Protein AF-A0A699W3W2-F1 (afdb_monomer_lite)

pLDDT: mean 97.03, std 2.81, range [76.25, 98.75]

Structure (mmCIF, N/CA/C/O backbone):
data_AF-A0A699W3W2-F1
#
_entry.id   AF-A0A699W3W2-F1
#
loop_
_atom_site.group_PDB
_atom_site.id
_atom_site.type_symbol
_atom_site.label_atom_id
_atom_site.label_alt_id
_atom_site.label_comp_id
_atom_site.label_asym_id
_atom_site.label_entity_id
_atom_site.label_seq_id
_atom_site.pdbx_PDB_ins_code
_atom_site.Cartn_x
_atom_site.Cartn_y
_atom_site.Cartn_z
_atom_site.occupancy
_atom_site.B_iso_or_equiv
_atom_site.auth_seq_id
_atom_site.auth_comp_id
_atom_site.auth_asym_id
_atom_site.auth_atom_id
_atom_site.pdbx_PDB_model_num
ATOM 1 N N . MET A 1 1 ? -7.289 -6.407 4.106 1.00 94.69 1 MET A N 1
ATOM 2 C CA . MET A 1 1 ? -7.413 -6.173 5.568 1.00 94.69 1 MET A CA 1
ATOM 3 C C . MET A 1 1 ? -8.757 -5.517 5.859 1.00 94.69 1 MET A C 1
ATOM 5 O O . MET A 1 1 ? -9.139 -4.649 5.090 1.00 94.69 1 MET A O 1
ATOM 9 N N . TYR A 1 2 ? -9.471 -5.882 6.929 1.00 97.38 2 TYR A N 1
ATOM 10 C CA . TYR A 1 2 ? -10.610 -5.083 7.412 1.00 97.38 2 TYR A CA 1
ATOM 11 C C . TYR A 1 2 ? -10.111 -3.973 8.347 1.00 97.38 2 TYR A C 1
ATOM 13 O O . TYR A 1 2 ? -9.400 -4.268 9.304 1.00 97.38 2 TYR A O 1
ATOM 21 N N . SER A 1 3 ? -10.452 -2.715 8.062 1.00 97.75 3 SER A N 1
ATOM 22 C CA . SER A 1 3 ? -10.135 -1.568 8.917 1.00 97.75 3 SER A CA 1
ATOM 23 C C . SER A 1 3 ? -11.235 -1.377 9.954 1.00 97.75 3 SER A C 1
ATOM 25 O O . SER A 1 3 ? -12.368 -1.037 9.613 1.00 97.75 3 SER A O 1
ATOM 27 N N . GLN A 1 4 ? -10.882 -1.532 11.227 1.00 97.44 4 GLN A N 1
ATOM 28 C CA . GLN A 1 4 ? -11.762 -1.267 12.363 1.00 97.44 4 GLN A CA 1
ATOM 29 C C . GLN A 1 4 ? -12.083 0.222 12.484 1.00 97.44 4 GLN A C 1
ATOM 31 O O . GLN A 1 4 ? -13.189 0.582 12.876 1.00 97.44 4 GLN A O 1
ATOM 36 N N . LYS A 1 5 ? -11.138 1.097 12.115 1.00 97.00 5 LYS A N 1
ATOM 37 C CA . LYS A 1 5 ? -11.355 2.549 12.120 1.00 97.00 5 LYS A CA 1
ATOM 38 C C . LYS A 1 5 ? -12.466 2.969 11.153 1.00 97.00 5 LYS A C 1
ATOM 40 O O . LYS A 1 5 ? -13.273 3.826 11.494 1.00 97.00 5 LYS A O 1
ATOM 45 N N . ASN A 1 6 ? -12.478 2.387 9.952 1.00 97.00 6 ASN A N 1
ATOM 46 C CA . ASN A 1 6 ? -13.324 2.850 8.850 1.00 97.00 6 ASN A CA 1
ATOM 47 C C . ASN A 1 6 ? -14.528 1.936 8.571 1.00 97.00 6 ASN A C 1
ATOM 49 O O . ASN A 1 6 ? -15.383 2.303 7.769 1.00 97.00 6 ASN A O 1
ATOM 53 N N . GLY A 1 7 ? -14.583 0.749 9.183 1.00 98.00 7 GLY A N 1
ATOM 54 C CA . GLY A 1 7 ? -15.659 -0.220 8.982 1.00 98.00 7 GLY A CA 1
ATOM 55 C C . GLY A 1 7 ? -15.717 -0.793 7.561 1.00 98.00 7 GLY A C 1
ATOM 56 O O . GLY A 1 7 ? -16.804 -0.995 7.026 1.00 98.00 7 GLY A O 1
ATOM 57 N N . LYS A 1 8 ? -14.561 -0.976 6.908 1.00 98.44 8 LYS A N 1
ATOM 58 C CA . LYS A 1 8 ? -14.459 -1.422 5.506 1.00 98.44 8 LYS A CA 1
ATOM 59 C C . LYS A 1 8 ? -13.279 -2.353 5.286 1.00 98.44 8 LYS A C 1
ATOM 61 O O . LYS A 1 8 ? -12.254 -2.253 5.961 1.00 98.44 8 LYS A O 1
ATOM 66 N N . PHE A 1 9 ? -13.386 -3.203 4.275 1.00 98.69 9 PHE A N 1
ATOM 67 C CA . PHE A 1 9 ? -12.261 -3.945 3.728 1.00 98.69 9 PHE A CA 1
ATOM 68 C C . PHE A 1 9 ? -11.401 -3.040 2.856 1.00 98.69 9 PHE A C 1
ATOM 70 O O . PHE A 1 9 ? -11.917 -2.195 2.134 1.00 98.69 9 PHE A O 1
ATOM 77 N N . TYR A 1 10 ? -10.091 -3.245 2.914 1.00 98.62 10 TYR A N 1
ATOM 78 C CA . TYR A 1 10 ? -9.104 -2.589 2.073 1.00 98.62 10 TYR A CA 1
ATOM 79 C C . TYR A 1 10 ? -8.197 -3.612 1.390 1.00 98.62 10 TYR A C 1
ATOM 81 O O . TYR A 1 10 ? -7.762 -4.593 2.012 1.00 98.62 10 TYR A O 1
ATOM 89 N N . LEU A 1 11 ? -7.895 -3.337 0.124 1.00 98.56 11 LEU A N 1
ATOM 90 C CA . LEU A 1 11 ? -6.975 -4.071 -0.735 1.00 98.56 11 LEU A CA 1
ATOM 91 C C . LEU A 1 11 ? -5.865 -3.129 -1.215 1.00 98.56 11 LEU A C 1
ATOM 93 O O . LEU A 1 11 ? -6.134 -1.999 -1.622 1.00 98.56 11 LEU A O 1
ATOM 97 N N . TYR A 1 12 ? -4.630 -3.624 -1.182 1.00 98.38 12 TYR A N 1
ATOM 98 C CA . TYR A 1 12 ? -3.421 -2.884 -1.546 1.00 98.38 12 TYR A CA 1
ATOM 99 C C . TYR A 1 12 ? -2.617 -3.738 -2.534 1.00 98.38 12 TYR A C 1
ATOM 101 O O . TYR A 1 12 ? -1.857 -4.605 -2.107 1.00 98.38 12 TYR A O 1
ATOM 109 N N . PRO A 1 13 ? -2.847 -3.605 -3.849 1.00 98.00 13 PRO A N 1
ATOM 110 C CA . PRO A 1 13 ? -2.185 -4.441 -4.841 1.00 98.00 13 PRO A CA 1
ATOM 111 C C . PRO A 1 13 ? -0.894 -3.804 -5.370 1.00 98.00 13 PRO A C 1
ATOM 113 O O . PRO A 1 13 ? -0.678 -2.594 -5.275 1.00 98.00 13 PRO A O 1
ATOM 116 N N . THR A 1 14 ? -0.066 -4.623 -6.023 1.00 97.94 14 THR A N 1
ATOM 117 C CA . THR A 1 14 ? 0.872 -4.120 -7.036 1.00 97.94 14 THR A CA 1
ATOM 118 C C . THR A 1 14 ? 0.071 -3.481 -8.173 1.00 97.94 14 THR A C 1
ATOM 120 O O . THR A 1 14 ? -0.878 -4.085 -8.674 1.00 97.94 14 THR A O 1
ATOM 123 N N . SER A 1 15 ? 0.468 -2.287 -8.613 1.00 97.62 15 SER A N 1
ATOM 124 C CA . SER A 1 15 ? -0.083 -1.678 -9.829 1.00 97.62 15 SER A CA 1
ATOM 125 C C . 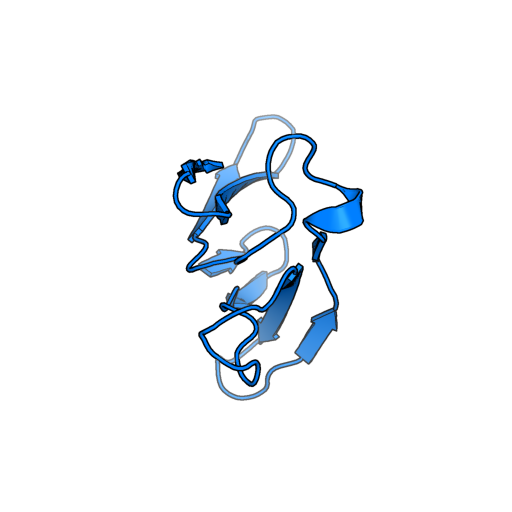SER A 1 15 ? 0.529 -2.361 -11.058 1.00 97.62 15 SER A C 1
ATOM 127 O O . SER A 1 15 ? 1.631 -2.008 -11.480 1.00 97.62 15 SER A O 1
ATOM 129 N N . ASP A 1 16 ? -0.155 -3.379 -11.581 1.00 95.25 16 ASP A N 1
ATOM 130 C CA . ASP A 1 16 ? 0.276 -4.154 -12.754 1.00 95.25 16 ASP A CA 1
ATOM 131 C C . ASP A 1 16 ? -0.105 -3.473 -14.091 1.00 95.25 16 ASP A C 1
ATOM 133 O O . ASP A 1 16 ? -0.666 -2.377 -14.102 1.00 95.25 16 ASP A O 1
ATOM 137 N N . GLY A 1 17 ? 0.218 -4.101 -15.227 1.00 96.62 17 GLY A N 1
ATOM 138 C CA . GLY A 1 17 ? -0.037 -3.577 -16.579 1.00 96.62 17 GLY A CA 1
ATOM 139 C C . GLY A 1 17 ? 1.151 -2.832 -17.196 1.00 96.62 17 GLY A C 1
ATOM 140 O O . GLY A 1 17 ? 1.025 -2.220 -18.255 1.00 96.62 17 GLY A O 1
ATOM 141 N N . PHE A 1 18 ? 2.319 -2.902 -16.555 1.00 96.25 18 PHE A N 1
ATOM 142 C CA . PHE A 1 18 ? 3.569 -2.306 -17.022 1.00 96.25 18 PHE A CA 1
ATOM 143 C C . PHE A 1 18 ? 4.569 -3.409 -17.372 1.00 96.25 18 PHE A C 1
ATOM 145 O O . PHE A 1 18 ? 4.725 -4.364 -16.610 1.00 96.25 18 PHE A O 1
ATOM 152 N N . ASN A 1 19 ? 5.289 -3.268 -18.491 1.00 97.12 19 ASN A N 1
ATOM 153 C CA . ASN A 1 19 ? 6.267 -4.271 -18.922 1.00 97.12 19 ASN A CA 1
ATOM 154 C C . ASN A 1 19 ? 7.287 -4.567 -17.805 1.00 97.12 19 ASN A C 1
ATOM 156 O O . ASN A 1 19 ? 7.812 -3.639 -17.182 1.00 97.12 19 ASN A O 1
ATOM 160 N N . GLY A 1 20 ? 7.542 -5.850 -17.538 1.00 95.06 20 GLY A N 1
ATOM 161 C CA . GLY A 1 20 ? 8.441 -6.298 -16.470 1.00 95.06 20 GLY A CA 1
ATOM 162 C C . GLY A 1 20 ? 8.012 -5.883 -15.058 1.00 95.06 20 GLY A C 1
ATOM 163 O O . GLY A 1 20 ? 8.879 -5.630 -14.222 1.00 95.06 20 GLY A O 1
ATOM 164 N N . TRP A 1 21 ? 6.704 -5.747 -14.802 1.00 96.56 21 TRP A N 1
ATOM 165 C CA . TRP A 1 21 ? 6.151 -5.293 -13.518 1.00 96.56 21 TRP A CA 1
ATOM 166 C C . TRP A 1 21 ? 6.796 -3.982 -13.043 1.00 96.56 21 TRP A C 1
ATOM 168 O O . TRP A 1 21 ? 7.189 -3.826 -11.889 1.00 96.56 21 TRP A O 1
ATOM 178 N N . SER A 1 22 ? 6.968 -3.024 -13.952 1.00 97.06 22 SER A N 1
ATOM 179 C CA . SER A 1 22 ? 7.727 -1.791 -13.694 1.00 97.06 22 SER A CA 1
ATOM 180 C C . SER A 1 22 ? 6.939 -0.664 -13.014 1.00 97.06 22 SER A C 1
ATOM 182 O O . SER A 1 22 ? 7.466 0.441 -12.886 1.00 97.06 22 SER A O 1
ATOM 184 N N . GLY A 1 23 ? 5.720 -0.930 -12.530 1.00 97.50 23 GLY A N 1
ATOM 185 C CA . GLY A 1 23 ? 4.904 0.039 -11.793 1.00 97.50 23 GLY A CA 1
ATOM 186 C C . GLY A 1 23 ? 5.657 0.690 -10.623 1.00 97.50 23 GLY A C 1
ATOM 187 O O . GLY A 1 23 ? 6.504 0.067 -9.978 1.00 97.50 23 GLY A O 1
ATOM 188 N N . THR A 1 24 ? 5.372 1.965 -10.353 1.00 98.25 24 THR A N 1
ATOM 189 C CA . THR A 1 24 ? 6.145 2.798 -9.409 1.00 98.25 24 THR A CA 1
ATOM 190 C C . THR A 1 24 ? 5.317 3.378 -8.268 1.00 98.25 24 THR A C 1
ATOM 192 O O . THR A 1 24 ? 5.816 4.210 -7.516 1.00 98.25 24 THR A O 1
ATOM 195 N N . TYR A 1 25 ? 4.059 2.973 -8.133 1.00 98.44 25 TYR A N 1
ATOM 196 C CA . TYR A 1 25 ? 3.148 3.488 -7.119 1.00 98.44 25 TYR A CA 1
ATOM 197 C C . TYR A 1 25 ? 2.192 2.397 -6.634 1.00 98.44 25 TYR A C 1
ATOM 199 O O . TYR A 1 25 ? 1.906 1.434 -7.353 1.00 98.44 25 TYR A O 1
ATOM 207 N N . PHE A 1 26 ? 1.653 2.584 -5.434 1.00 98.50 26 PHE A N 1
ATOM 208 C CA . PHE A 1 26 ? 0.610 1.741 -4.861 1.00 98.50 26 PHE A CA 1
ATOM 209 C C . PHE A 1 26 ? -0.713 2.490 -4.784 1.00 98.50 26 PHE A C 1
ATOM 211 O O . PHE A 1 26 ? -0.754 3.672 -4.430 1.00 98.50 26 PHE A O 1
ATOM 218 N N . LYS A 1 27 ? -1.803 1.779 -5.074 1.00 98.50 27 LYS A N 1
ATOM 219 C CA . LYS A 1 27 ? -3.170 2.258 -4.853 1.00 98.50 27 LYS A CA 1
ATOM 220 C C . LYS A 1 27 ? -3.806 1.538 -3.675 1.00 98.50 27 LYS A C 1
ATOM 222 O O . LYS A 1 27 ? -3.389 0.438 -3.315 1.00 98.50 27 LYS A O 1
ATOM 227 N N . ALA A 1 28 ? -4.842 2.146 -3.115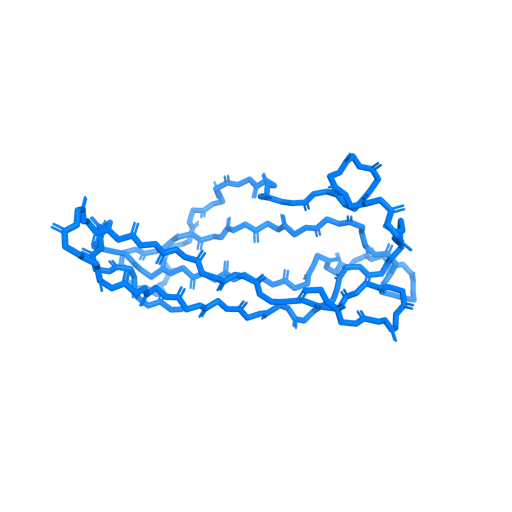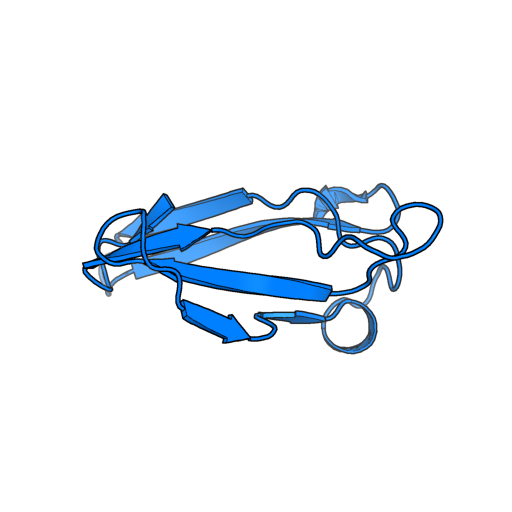 1.00 98.56 28 ALA A N 1
ATOM 228 C CA . ALA A 1 28 ? -5.746 1.473 -2.198 1.00 98.56 28 ALA A CA 1
ATOM 229 C C . ALA A 1 28 ? -7.132 1.346 -2.826 1.00 98.56 28 ALA A C 1
ATOM 231 O O . ALA A 1 28 ? -7.607 2.244 -3.518 1.00 98.56 28 ALA A O 1
ATOM 232 N N . PHE A 1 29 ? -7.794 0.235 -2.533 1.00 98.75 29 PHE A N 1
ATOM 233 C CA . PHE A 1 29 ? -9.192 0.014 -2.871 1.00 98.75 29 PHE A CA 1
ATOM 234 C C . PHE A 1 29 ? -9.943 -0.333 -1.596 1.00 98.75 29 PHE A C 1
ATOM 236 O O . PHE A 1 29 ? -9.419 -1.090 -0.778 1.00 98.75 29 PHE A O 1
ATOM 243 N N . SER A 1 30 ? -11.150 0.198 -1.417 1.00 98.75 30 SER A N 1
ATOM 244 C CA . SER A 1 30 ? -11.998 -0.110 -0.266 1.00 98.75 30 SER A CA 1
ATOM 245 C C . SER A 1 30 ? -13.307 -0.765 -0.688 1.00 98.75 30 SER A C 1
ATOM 247 O O . SER A 1 30 ? -13.823 -0.506 -1.771 1.00 98.75 30 SER A O 1
ATOM 249 N N . SER A 1 31 ? -13.853 -1.627 0.162 1.00 98.75 31 SER A N 1
ATOM 250 C CA . SER A 1 31 ? -15.124 -2.301 -0.084 1.00 98.75 31 SER A CA 1
ATOM 251 C C . SER A 1 31 ? -15.894 -2.497 1.223 1.00 98.75 31 SER A C 1
ATOM 253 O O . SER A 1 31 ? -15.286 -2.859 2.235 1.00 98.75 31 SER A O 1
ATOM 255 N N . PRO A 1 32 ? -17.218 -2.263 1.244 1.00 98.44 32 PRO A N 1
ATOM 256 C CA . PRO A 1 32 ? -18.046 -2.611 2.393 1.00 98.44 32 PRO A CA 1
ATOM 257 C C . PRO A 1 32 ? -18.372 -4.114 2.454 1.00 98.44 32 PRO A C 1
ATOM 259 O O . PRO A 1 32 ? -18.690 -4.612 3.528 1.00 98.44 32 PRO A O 1
ATOM 262 N N . ASP A 1 33 ? -18.295 -4.833 1.330 1.00 98.25 33 ASP A N 1
ATOM 263 C CA . ASP A 1 33 ? -18.911 -6.158 1.154 1.00 98.25 33 ASP A CA 1
ATOM 264 C C . ASP A 1 33 ? -18.031 -7.185 0.415 1.00 98.25 33 ASP A C 1
ATOM 266 O O . ASP A 1 33 ? -18.494 -8.283 0.124 1.00 98.25 33 ASP A O 1
ATOM 270 N N . LEU A 1 34 ? -16.768 -6.849 0.123 1.00 98.38 34 LEU A N 1
ATOM 271 C CA . LEU A 1 34 ? -15.810 -7.635 -0.675 1.00 98.38 34 LEU A CA 1
ATOM 272 C C . LEU A 1 34 ? -16.185 -7.822 -2.157 1.00 98.38 34 LEU A C 1
ATOM 274 O O . LEU A 1 34 ? -15.423 -8.451 -2.894 1.00 98.38 34 LEU A O 1
ATOM 278 N N . VAL A 1 35 ? -17.297 -7.245 -2.616 1.00 98.31 35 VAL A N 1
ATOM 279 C CA . VAL A 1 35 ? -17.801 -7.374 -3.991 1.00 98.31 35 VAL A CA 1
ATOM 280 C C . VAL A 1 35 ? -17.664 -6.052 -4.736 1.00 98.31 35 VAL A C 1
ATOM 282 O O . VAL A 1 35 ? -17.089 -6.003 -5.822 1.00 98.31 35 VAL A O 1
ATOM 285 N N . HIS A 1 36 ? -18.144 -4.963 -4.140 1.00 98.38 36 HIS A N 1
ATOM 286 C CA . HIS A 1 36 ? -18.104 -3.634 -4.733 1.00 98.38 36 HIS A CA 1
ATOM 287 C C . HIS A 1 36 ? -16.887 -2.879 -4.217 1.00 98.38 36 HIS A C 1
ATOM 289 O O . HIS A 1 36 ? -16.780 -2.581 -3.025 1.00 98.38 36 HIS A O 1
ATOM 295 N N . TRP A 1 37 ? -15.967 -2.561 -5.124 1.00 98.75 37 TRP A N 1
ATOM 296 C CA . TRP A 1 37 ? -14.703 -1.917 -4.790 1.00 98.75 37 TRP A CA 1
ATOM 297 C C . TRP A 1 37 ? -14.687 -0.468 -5.262 1.00 98.75 37 TRP A C 1
ATOM 299 O O . TRP A 1 37 ? -14.955 -0.166 -6.423 1.00 98.75 37 TRP A O 1
ATOM 309 N N . LYS A 1 38 ? -14.337 0.431 -4.345 1.00 98.75 38 LYS A N 1
ATOM 310 C CA . LYS A 1 38 ? -14.052 1.834 -4.613 1.00 98.75 38 LYS A CA 1
ATOM 311 C C . LYS A 1 38 ? -12.545 2.023 -4.718 1.00 98.75 38 LYS A C 1
ATOM 313 O O . LYS A 1 38 ? -11.803 1.605 -3.834 1.00 98.75 38 LYS A O 1
ATOM 318 N N . ASP A 1 39 ? -12.113 2.699 -5.770 1.00 98.44 39 ASP A N 1
ATOM 319 C CA . ASP A 1 39 ? -10.747 3.196 -5.907 1.00 98.44 39 ASP A CA 1
ATOM 320 C C . ASP A 1 39 ? -10.529 4.396 -4.968 1.00 98.44 39 ASP A C 1
ATOM 322 O O . ASP A 1 39 ? -11.230 5.405 -5.070 1.00 98.44 39 ASP A O 1
ATOM 326 N N . GLU A 1 40 ? -9.589 4.274 -4.029 1.00 98.44 40 GLU A N 1
ATOM 327 C CA . GLU A 1 40 ? -9.220 5.344 -3.089 1.00 98.44 40 GLU A CA 1
ATOM 328 C C . GLU A 1 40 ? -7.995 6.143 -3.570 1.00 98.44 40 GLU A C 1
ATOM 330 O O . GLU A 1 40 ? -7.538 7.054 -2.882 1.00 98.44 40 GLU A O 1
ATOM 335 N N . GLY A 1 41 ? -7.474 5.834 -4.762 1.00 98.56 41 GLY A N 1
ATOM 336 C CA . GLY A 1 41 ? -6.359 6.540 -5.379 1.00 98.56 41 GLY A CA 1
ATOM 337 C C . GLY A 1 41 ? -4.980 6.029 -4.961 1.00 98.56 41 GLY A C 1
ATOM 338 O O . GLY A 1 41 ? -4.822 4.952 -4.381 1.00 98.56 41 GLY A O 1
ATOM 339 N N . VAL A 1 42 ? -3.956 6.803 -5.332 1.00 98.50 42 VAL A N 1
ATOM 340 C CA . VAL A 1 42 ? -2.546 6.516 -5.031 1.00 98.50 42 VAL A CA 1
ATOM 341 C C . VAL A 1 42 ? -2.253 6.873 -3.578 1.00 98.50 42 VAL A C 1
ATOM 343 O O . VAL A 1 42 ? -2.521 7.993 -3.154 1.00 98.50 42 VAL A O 1
ATOM 346 N N . ILE A 1 43 ? -1.681 5.926 -2.835 1.00 98.00 43 ILE A N 1
ATOM 347 C CA . ILE A 1 43 ? -1.337 6.099 -1.415 1.00 98.00 43 ILE A CA 1
ATOM 348 C C . ILE A 1 43 ? 0.168 6.241 -1.166 1.00 98.00 43 ILE A C 1
ATOM 350 O O . ILE A 1 43 ? 0.560 6.694 -0.095 1.00 98.00 43 ILE A O 1
ATOM 354 N N . LEU A 1 44 ? 0.996 5.824 -2.128 1.00 98.31 44 LEU A N 1
ATOM 355 C CA . LEU A 1 44 ? 2.453 5.932 -2.078 1.00 98.31 44 LEU A CA 1
ATOM 356 C C . LEU A 1 44 ? 3.011 5.887 -3.503 1.00 98.31 44 LEU A C 1
ATOM 358 O O . LEU A 1 44 ? 2.708 4.967 -4.265 1.00 98.31 44 LEU A O 1
ATOM 362 N N . ASP A 1 45 ? 3.836 6.866 -3.853 1.00 98.38 45 ASP A N 1
ATOM 363 C CA . ASP A 1 45 ? 4.491 7.034 -5.150 1.00 98.38 45 ASP A CA 1
ATOM 364 C C . ASP A 1 45 ? 6.016 7.003 -4.944 1.00 98.38 45 ASP A C 1
ATOM 366 O O . ASP A 1 45 ? 6.581 7.875 -4.290 1.00 98.38 45 ASP A O 1
ATOM 370 N N . LEU A 1 46 ? 6.713 5.988 -5.472 1.00 98.00 46 LEU A N 1
ATOM 371 C CA . LEU A 1 46 ? 8.155 5.823 -5.241 1.00 98.00 46 LEU A CA 1
ATOM 372 C C . LEU A 1 46 ? 8.976 7.041 -5.723 1.00 98.00 46 LEU A C 1
ATOM 374 O O . LEU A 1 46 ? 9.813 7.536 -4.957 1.00 98.00 46 LEU A O 1
ATOM 378 N N . PRO A 1 47 ? 8.767 7.568 -6.954 1.00 97.69 47 PRO A N 1
ATOM 379 C CA . PRO A 1 47 ? 9.376 8.814 -7.403 1.00 97.69 47 PRO A CA 1
ATOM 380 C C . PRO A 1 47 ? 9.274 9.985 -6.429 1.00 97.69 47 PRO A C 1
ATOM 382 O O . PRO A 1 47 ? 10.270 10.694 -6.259 1.00 97.69 47 PRO A O 1
ATOM 385 N N . LYS A 1 48 ? 8.123 10.171 -5.783 1.00 98.00 48 LYS A N 1
ATOM 386 C CA . LYS A 1 48 ? 7.861 11.326 -4.912 1.00 98.00 48 LYS A CA 1
ATOM 387 C C . LYS A 1 48 ? 8.232 11.074 -3.452 1.00 98.00 48 LYS A C 1
ATOM 389 O O . LYS A 1 48 ? 8.932 11.888 -2.857 1.00 98.00 48 LYS A O 1
ATOM 394 N N . ASP A 1 49 ? 7.826 9.932 -2.910 1.00 97.69 49 ASP A N 1
ATOM 395 C CA . ASP A 1 49 ? 7.727 9.717 -1.463 1.00 97.69 49 ASP A CA 1
ATOM 396 C C . ASP A 1 49 ? 8.884 8.884 -0.894 1.00 97.69 49 ASP A C 1
ATOM 398 O O . ASP A 1 49 ? 9.186 8.960 0.296 1.00 97.69 49 ASP A O 1
ATOM 402 N N . VAL A 1 50 ? 9.567 8.089 -1.728 1.00 96.88 50 VAL A N 1
ATOM 403 C CA . VAL A 1 50 ? 10.608 7.150 -1.277 1.00 96.88 50 VAL A CA 1
ATOM 404 C C . VAL A 1 50 ? 11.978 7.579 -1.778 1.00 96.88 50 VAL A C 1
ATOM 406 O O . VAL A 1 50 ? 12.245 7.584 -2.975 1.00 96.88 50 VAL A O 1
ATOM 409 N N . SER A 1 51 ? 12.891 7.929 -0.874 1.00 96.06 51 SER A N 1
ATOM 410 C CA . SER A 1 51 ? 14.214 8.462 -1.240 1.00 96.06 51 SER A CA 1
ATOM 411 C C . SER A 1 51 ? 15.156 7.425 -1.861 1.00 96.06 51 SER A C 1
ATOM 413 O O . SER A 1 51 ? 15.979 7.769 -2.706 1.00 96.06 51 SER A O 1
ATOM 415 N N . TRP A 1 52 ? 15.038 6.157 -1.469 1.00 95.56 52 TRP A N 1
ATOM 416 C CA . TRP A 1 52 ? 16.058 5.133 -1.715 1.00 95.56 52 TRP A CA 1
ATOM 417 C C . TRP A 1 52 ? 15.784 4.222 -2.925 1.00 95.56 52 TRP A C 1
ATOM 419 O O . TRP A 1 52 ? 16.682 3.497 -3.359 1.00 95.56 52 TRP A O 1
ATOM 429 N N . SER A 1 53 ? 14.572 4.242 -3.487 1.00 96.00 53 SER A N 1
ATOM 430 C CA . SER A 1 53 ? 14.225 3.541 -4.729 1.00 96.00 53 SER A CA 1
ATOM 431 C C . SER A 1 53 ? 13.107 4.266 -5.469 1.00 96.00 53 SER A C 1
ATOM 433 O O . SER A 1 53 ? 12.233 4.877 -4.864 1.00 96.00 53 SER A O 1
ATOM 435 N N . LYS A 1 54 ? 13.152 4.193 -6.802 1.00 96.56 54 LYS A N 1
ATOM 436 C CA . LYS A 1 54 ? 12.240 4.886 -7.726 1.00 96.56 54 LYS A CA 1
ATOM 437 C C . LYS A 1 54 ? 11.544 3.924 -8.694 1.00 96.56 54 LYS A C 1
ATOM 439 O O . LYS A 1 54 ? 10.897 4.365 -9.637 1.00 96.56 54 LYS A O 1
ATOM 444 N N . LYS A 1 55 ? 11.727 2.614 -8.510 1.00 95.44 55 LYS A N 1
ATOM 445 C CA . LYS A 1 55 ? 11.291 1.571 -9.449 1.00 95.44 55 LYS A CA 1
ATOM 446 C C . LYS A 1 55 ? 10.637 0.412 -8.706 1.00 95.44 55 LYS A C 1
ATOM 448 O O . LYS A 1 55 ? 11.020 0.131 -7.571 1.00 95.44 55 LYS A O 1
ATOM 453 N N . ASN A 1 56 ? 9.746 -0.300 -9.397 1.00 97.44 56 ASN A N 1
ATOM 454 C CA . ASN A 1 56 ? 9.266 -1.625 -9.002 1.00 97.44 56 ASN A CA 1
ATOM 455 C C . ASN A 1 56 ? 8.574 -1.649 -7.626 1.00 97.44 56 ASN A C 1
ATOM 457 O O . ASN A 1 56 ? 9.063 -2.286 -6.701 1.00 97.44 56 ASN A O 1
ATOM 461 N N . ALA A 1 57 ? 7.454 -0.935 -7.500 1.00 97.50 57 ALA A N 1
ATOM 462 C CA . ALA A 1 57 ? 6.586 -0.928 -6.322 1.00 97.50 57 ALA A CA 1
ATOM 463 C C . ALA A 1 57 ? 5.805 -2.248 -6.227 1.00 97.50 57 ALA A C 1
ATOM 465 O O . ALA A 1 57 ? 4.819 -2.435 -6.943 1.00 97.50 57 ALA A O 1
ATOM 466 N N . TRP A 1 58 ? 6.241 -3.169 -5.364 1.00 97.69 58 TRP A N 1
ATOM 467 C CA . TRP A 1 58 ? 5.754 -4.550 -5.365 1.00 97.69 58 TRP A CA 1
ATOM 468 C C . TRP A 1 58 ? 5.197 -5.048 -4.038 1.00 97.69 58 TRP A C 1
ATOM 470 O O . TRP A 1 58 ? 5.757 -4.788 -2.972 1.00 97.69 58 TRP A O 1
ATOM 480 N N . ALA A 1 59 ? 4.141 -5.857 -4.182 1.00 96.56 59 ALA A N 1
ATOM 481 C CA . ALA A 1 59 ? 3.623 -6.831 -3.223 1.00 96.56 59 ALA A CA 1
ATOM 482 C C . ALA A 1 59 ? 3.588 -6.307 -1.779 1.00 96.56 59 ALA A C 1
ATOM 484 O O . ALA A 1 59 ? 4.297 -6.825 -0.913 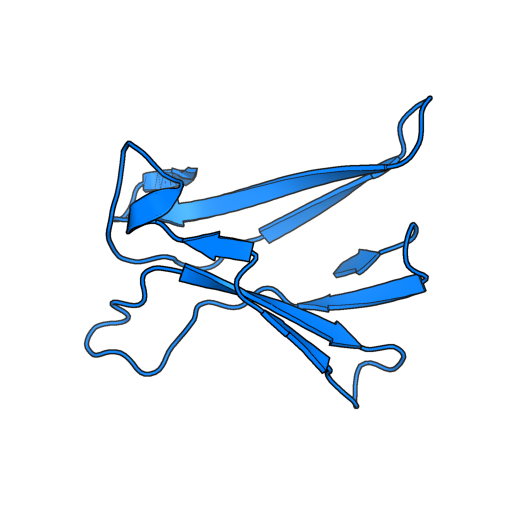1.00 96.56 59 ALA A O 1
ATOM 485 N N . PRO A 1 60 ? 2.801 -5.252 -1.519 1.00 97.88 60 PRO A N 1
ATOM 486 C CA . PRO A 1 60 ? 2.766 -4.648 -0.207 1.00 97.88 60 PRO A CA 1
ATOM 487 C C . PRO A 1 60 ? 1.926 -5.479 0.768 1.00 97.88 60 PRO A C 1
ATOM 489 O O . PRO A 1 60 ? 1.092 -6.301 0.386 1.00 97.88 60 PRO A O 1
ATOM 492 N N . THR A 1 61 ? 2.101 -5.199 2.053 1.00 97.88 61 THR A N 1
ATOM 493 C CA . THR A 1 61 ? 1.206 -5.639 3.120 1.00 97.88 61 THR A CA 1
ATOM 494 C C . THR A 1 61 ? 0.996 -4.510 4.120 1.00 97.88 61 THR A C 1
ATOM 496 O O . THR A 1 61 ? 1.786 -3.571 4.204 1.00 97.88 61 THR A O 1
ATOM 499 N N . ILE A 1 62 ? -0.088 -4.582 4.884 1.00 98.25 6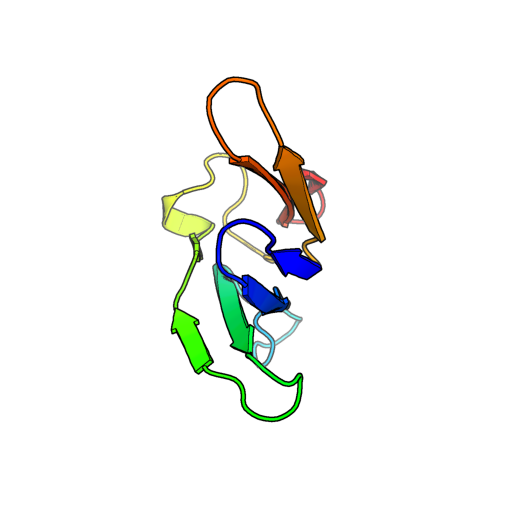2 ILE A N 1
ATOM 500 C CA . ILE A 1 62 ? -0.423 -3.571 5.880 1.00 98.25 62 ILE A CA 1
ATOM 501 C C . ILE A 1 62 ? -0.973 -4.227 7.141 1.00 98.25 62 ILE A C 1
ATOM 503 O O . ILE A 1 62 ? -1.671 -5.242 7.077 1.00 98.25 62 ILE A O 1
ATOM 507 N N . ILE A 1 63 ? -0.712 -3.593 8.279 1.00 97.94 63 ILE A N 1
ATOM 508 C CA . ILE A 1 63 ? -1.369 -3.886 9.550 1.00 97.94 63 ILE A CA 1
ATOM 509 C C . ILE A 1 63 ? -1.979 -2.610 10.128 1.00 97.94 63 ILE A C 1
ATOM 511 O O . ILE A 1 63 ? -1.370 -1.540 10.102 1.00 97.94 63 ILE A O 1
ATOM 515 N N . GLU A 1 64 ? -3.190 -2.733 10.664 1.00 98.25 64 GLU A N 1
ATOM 516 C CA . GLU A 1 64 ? -3.834 -1.718 11.490 1.00 98.25 64 GLU A CA 1
ATOM 517 C C . GLU A 1 64 ? -3.641 -2.091 12.961 1.00 98.25 64 GLU A C 1
ATOM 519 O O . GLU A 1 64 ? -3.983 -3.193 13.389 1.00 98.25 64 GLU A O 1
ATOM 524 N N . GLN A 1 65 ? -3.100 -1.163 13.743 1.00 97.62 65 GLN A N 1
ATOM 525 C CA . GLN A 1 65 ? -2.871 -1.335 15.168 1.00 97.62 65 GLN A CA 1
ATOM 526 C C . GLN A 1 65 ? -3.686 -0.311 15.954 1.00 97.62 65 GLN A C 1
ATOM 528 O O . GLN A 1 65 ? -3.557 0.900 15.751 1.00 97.62 65 GLN A O 1
ATOM 533 N N . LYS A 1 66 ? -4.491 -0.793 16.904 1.00 97.56 66 LYS A N 1
ATOM 534 C CA . LYS A 1 66 ? -5.145 0.060 17.900 1.00 97.56 66 LYS A CA 1
ATOM 535 C C . LYS A 1 66 ? -4.105 0.590 18.892 1.00 97.56 66 LYS A C 1
ATOM 537 O O . LYS A 1 66 ? -3.285 -0.167 19.405 1.00 97.56 66 LYS A O 1
ATOM 542 N N . THR A 1 67 ? -4.148 1.885 19.173 1.00 96.94 67 THR A N 1
ATOM 543 C CA . THR A 1 67 ? -3.276 2.589 20.121 1.00 96.94 67 THR A CA 1
ATOM 544 C C . THR A 1 67 ? -4.113 3.315 21.178 1.00 96.94 67 THR A C 1
ATOM 546 O O . THR A 1 67 ? -5.336 3.394 21.066 1.00 96.94 67 THR A O 1
ATOM 549 N N . ALA A 1 68 ? -3.464 3.888 22.198 1.00 97.00 68 ALA A N 1
ATOM 550 C CA . ALA A 1 68 ? -4.144 4.689 23.222 1.00 97.00 68 ALA A CA 1
ATOM 551 C C . ALA A 1 68 ? -4.873 5.924 22.652 1.00 97.00 68 ALA A C 1
ATOM 553 O O . ALA A 1 68 ? -5.825 6.405 23.256 1.00 97.00 68 ALA A O 1
ATOM 554 N N . THR A 1 69 ? -4.444 6.426 21.489 1.00 95.75 69 THR A N 1
ATOM 555 C CA . THR A 1 69 ? -4.977 7.644 20.858 1.00 95.75 69 THR A CA 1
ATOM 556 C C . THR A 1 69 ? -5.749 7.379 19.562 1.00 95.75 69 THR A C 1
ATOM 558 O O . THR A 1 69 ? -6.096 8.323 18.856 1.00 95.75 69 THR A O 1
ATOM 561 N N . GLY A 1 70 ? -6.025 6.115 19.221 1.00 96.19 70 GLY A N 1
ATOM 562 C CA . GLY A 1 70 ? -6.792 5.755 18.027 1.00 96.19 70 GLY A CA 1
ATOM 563 C C . GLY A 1 70 ? -6.219 4.549 17.291 1.00 96.19 70 GLY A C 1
ATOM 564 O O . GLY A 1 70 ? -6.007 3.498 17.886 1.00 96.19 70 GLY A O 1
ATOM 565 N N . TYR A 1 71 ? -5.993 4.690 15.985 1.00 97.75 71 TYR A N 1
ATOM 566 C CA . TYR A 1 71 ? -5.440 3.637 15.130 1.00 97.75 71 TYR A CA 1
ATOM 567 C C . TYR A 1 71 ? -4.227 4.158 14.362 1.00 97.75 71 TYR A C 1
ATOM 569 O O . TYR A 1 71 ? -4.243 5.283 13.856 1.00 97.75 71 TYR A O 1
ATOM 577 N N . LYS A 1 72 ? -3.189 3.329 14.265 1.00 97.50 72 LYS A N 1
ATOM 578 C CA . LYS A 1 72 ? -2.018 3.537 13.408 1.00 97.50 72 LYS A CA 1
ATOM 579 C C . LYS A 1 72 ? -1.938 2.427 12.366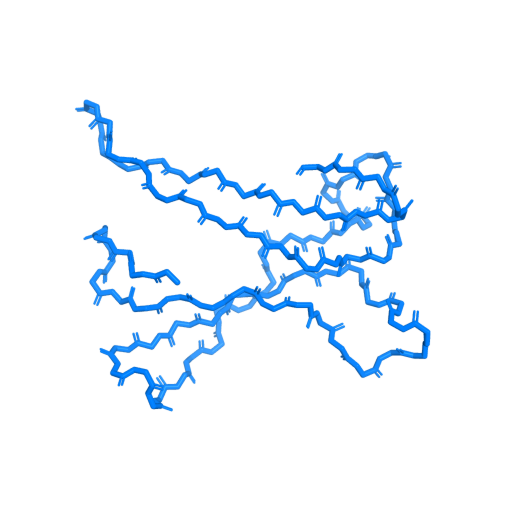 1.00 97.50 72 LYS A C 1
ATOM 581 O O . LYS A 1 72 ? -2.427 1.325 12.601 1.00 97.50 72 LYS A O 1
ATOM 586 N N . TYR A 1 73 ? -1.293 2.722 11.244 1.00 97.38 73 TYR A N 1
ATOM 587 C CA . TYR A 1 73 ? -1.071 1.770 10.161 1.00 97.38 73 TYR A CA 1
ATOM 588 C C . TYR A 1 73 ? 0.423 1.648 9.898 1.00 97.38 73 TYR A C 1
ATOM 590 O O . TYR A 1 73 ? 1.108 2.667 9.809 1.00 97.38 73 TYR A O 1
ATOM 598 N N . ALA A 1 74 ? 0.910 0.418 9.768 1.00 97.31 74 ALA A N 1
ATOM 599 C CA . ALA A 1 74 ? 2.246 0.140 9.258 1.00 97.31 74 ALA A CA 1
ATOM 600 C C . ALA A 1 74 ? 2.106 -0.552 7.902 1.00 97.31 74 ALA A C 1
ATOM 602 O O . ALA A 1 74 ? 1.437 -1.581 7.797 1.00 97.31 74 ALA A O 1
ATOM 603 N N . TYR A 1 75 ? 2.690 0.062 6.874 1.00 98.00 75 TYR A N 1
ATOM 604 C CA . TYR A 1 75 ? 2.627 -0.370 5.483 1.00 98.00 75 TYR A CA 1
ATOM 605 C C . TYR A 1 75 ? 4.023 -0.804 5.047 1.00 98.00 75 TYR A C 1
ATOM 607 O O . TYR A 1 75 ? 4.933 0.019 5.042 1.00 98.00 75 TYR A O 1
ATOM 615 N N . TYR A 1 76 ? 4.173 -2.081 4.713 1.00 98.06 76 TYR A N 1
ATOM 616 C CA . TYR A 1 76 ? 5.437 -2.696 4.320 1.00 98.06 76 TYR A CA 1
ATOM 617 C C . TYR A 1 76 ? 5.388 -3.046 2.842 1.00 98.06 76 TYR A C 1
ATOM 619 O O . TYR A 1 76 ? 4.356 -3.505 2.347 1.00 98.06 76 TYR A O 1
ATOM 627 N N . PHE A 1 77 ? 6.488 -2.854 2.127 1.00 97.81 77 PHE A N 1
ATOM 628 C CA . PHE A 1 77 ? 6.525 -3.083 0.686 1.00 97.81 77 PHE A CA 1
ATOM 629 C C . PHE A 1 77 ? 7.928 -3.424 0.189 1.00 97.81 77 PHE A C 1
ATOM 631 O O . PHE A 1 77 ? 8.920 -3.274 0.897 1.00 97.81 77 PHE A O 1
ATOM 638 N N . CYS A 1 78 ? 8.021 -3.873 -1.061 1.00 96.81 78 CYS A N 1
ATOM 639 C CA . CYS A 1 78 ? 9.293 -3.937 -1.770 1.00 96.81 78 CYS A CA 1
ATOM 640 C C . CYS A 1 78 ? 9.371 -2.823 -2.819 1.00 96.81 78 CYS A C 1
ATOM 642 O O . CYS A 1 78 ? 8.398 -2.556 -3.526 1.00 96.81 78 CYS A O 1
ATOM 644 N N . ALA A 1 79 ? 10.543 -2.203 -2.956 1.00 96.69 79 ALA A N 1
ATOM 645 C CA . ALA A 1 79 ? 10.866 -1.328 -4.078 1.00 96.69 79 ALA A CA 1
ATOM 646 C C . ALA A 1 79 ? 12.271 -1.631 -4.598 1.00 96.69 79 ALA A C 1
ATOM 648 O O . ALA A 1 79 ? 13.209 -1.758 -3.821 1.00 96.69 79 ALA A O 1
ATOM 649 N N . GLY A 1 80 ? 12.449 -1.759 -5.914 1.00 93.12 80 GLY A N 1
ATOM 650 C CA . GLY A 1 80 ? 13.758 -2.046 -6.523 1.00 93.12 80 GLY A CA 1
ATOM 651 C C . GLY A 1 80 ? 14.518 -3.208 -5.859 1.00 93.12 80 GLY A C 1
ATOM 652 O O . GLY A 1 80 ? 15.717 -3.086 -5.617 1.00 93.12 80 GLY A O 1
ATOM 653 N N . ALA A 1 81 ? 13.807 -4.289 -5.515 1.00 90.94 81 ALA A N 1
ATOM 654 C CA . ALA A 1 81 ? 14.323 -5.464 -4.801 1.00 90.94 81 ALA A CA 1
ATOM 655 C C . ALA A 1 81 ? 14.891 -5.210 -3.383 1.00 90.94 81 ALA A C 1
ATOM 657 O O . ALA A 1 81 ? 15.701 -5.995 -2.894 1.00 90.94 81 ALA A O 1
ATOM 658 N N . LYS A 1 82 ? 14.462 -4.143 -2.696 1.00 91.56 82 LYS A N 1
ATOM 659 C CA . LYS A 1 82 ? 14.748 -3.900 -1.270 1.00 91.56 82 LYS A CA 1
ATOM 660 C C . LYS A 1 82 ? 13.448 -3.685 -0.492 1.00 91.56 82 LYS A C 1
ATOM 662 O O . LYS A 1 82 ? 12.436 -3.311 -1.084 1.00 91.56 82 LYS A O 1
ATOM 667 N N . ILE A 1 83 ? 13.492 -3.926 0.816 1.00 89.88 83 ILE A N 1
ATOM 668 C CA . ILE A 1 83 ? 12.340 -3.828 1.725 1.00 89.88 83 ILE A CA 1
ATOM 669 C C . ILE A 1 83 ? 12.185 -2.387 2.230 1.00 89.88 83 ILE A C 1
ATOM 671 O O . ILE A 1 83 ? 13.185 -1.736 2.542 1.00 89.88 83 ILE A O 1
ATOM 675 N N . GLY A 1 84 ? 10.935 -1.928 2.312 1.00 76.25 84 GLY A N 1
ATOM 676 C CA . GLY A 1 84 ? 10.489 -0.645 2.854 1.00 76.25 84 GLY A CA 1
ATOM 677 C C . GLY A 1 84 ? 9.318 -0.779 3.810 1.00 76.25 84 GLY A C 1
ATOM 678 O O . GLY A 1 84 ? 8.640 -1.835 3.791 1.00 76.25 84 GLY A O 1
#

Foldseek 3Di:
DQDPQVQWDKDKAQPDPDPPSWDFFIWMWIGNPVPDIDTPGTDGGCVPHNDPARTRWHDKDKDWDQDPVGIDMDIWTDGPNDID

Sequence (84 aa):
MYSQKNGKFYLYPTSDGFNGWSGTYFKAFSSPDLVHWKDEGVILDLPKDVSWSKKNAWAPTIIEQKTATGYKYAYYFCAGAKIG

Secondary structure (DSSP, 8-state):
-EETTTTEEEE--B---SGGG---EEEEEEESSSSS-EEEEEEEEHHHH-SS--S-EEEEEEEEEEETTEEEEEEEEEETTEE-

InterPro domains:
  IPR006710 Glycoside hydrolase, family 43 [PF04616] (6-78)
  IPR023296 Glycosyl hydrolase, five-bladed beta-propeller domain superfamily [G3DSA:2.115.10.20] (1-84)
  IPR023296 Glycosyl hydrolase, five-bladed beta-propeller domain superfamily [SSF75005] (6-79)

Radius of gyration: 13.74 Å; chains: 1; bounding box: 35×19×42 Å

Organism: Tanacetum cinerariifolium (NCBI:txid118510)